Protein AF-A0A3A9AJD6-F1 (afdb_monomer_lite)

Organism: NCBI:txid2320100

Secondary structure (DSSP, 8-state):
-------GGGS-HHHHHHHHHHHHHHHHSS---SSS--SHHHHHHHHHHH---HHHHHHH-HHHHHHHHHHHHHTT-S---

pLDDT: mean 72.99, std 15.15, range [37.78, 89.75]

Structure (mmCIF, N/CA/C/O backbone):
data_AF-A0A3A9AJD6-F1
#
_entry.id   AF-A0A3A9AJD6-F1
#
loop_
_atom_site.group_PDB
_atom_site.id
_atom_site.type_symbol
_atom_site.label_atom_id
_atom_site.label_alt_id
_atom_site.label_comp_id
_atom_site.label_asym_id
_atom_site.label_entity_id
_atom_site.label_seq_id
_atom_site.pdbx_PDB_ins_code
_atom_site.Cartn_x
_atom_site.Cartn_y
_atom_site.Cartn_z
_atom_site.occupancy
_atom_site.B_iso_or_equiv
_atom_site.auth_seq_id
_atom_site.auth_comp_id
_atom_site.auth_asym_id
_atom_site.auth_atom_id
_atom_site.pdbx_PDB_model_num
ATOM 1 N N . MET A 1 1 ? -0.582 21.432 -13.338 1.00 37.81 1 MET A N 1
ATOM 2 C CA . MET A 1 1 ? -1.390 20.237 -13.666 1.00 37.81 1 MET A CA 1
ATOM 3 C C . MET A 1 1 ? -2.008 19.707 -12.389 1.00 37.81 1 MET A C 1
ATOM 5 O O . MET A 1 1 ? -1.387 18.929 -11.675 1.00 37.81 1 MET A O 1
ATOM 9 N N . SER A 1 2 ? -3.206 20.187 -12.080 1.00 40.16 2 SER A N 1
ATOM 10 C CA . SER A 1 2 ? -4.092 19.667 -11.042 1.00 40.16 2 SER A CA 1
ATOM 11 C C . SER A 1 2 ? -4.495 18.247 -11.434 1.00 40.16 2 SER A C 1
ATOM 13 O O . SER A 1 2 ? -5.534 18.005 -12.039 1.00 40.16 2 SER A O 1
ATOM 15 N N . ARG A 1 3 ? -3.604 17.291 -11.158 1.00 48.12 3 ARG A N 1
ATOM 16 C CA . ARG A 1 3 ? -3.924 15.874 -11.219 1.00 48.12 3 ARG A CA 1
ATOM 17 C C . ARG A 1 3 ? -4.861 15.652 -10.045 1.00 48.12 3 ARG A C 1
ATOM 19 O O . ARG A 1 3 ? -4.400 15.467 -8.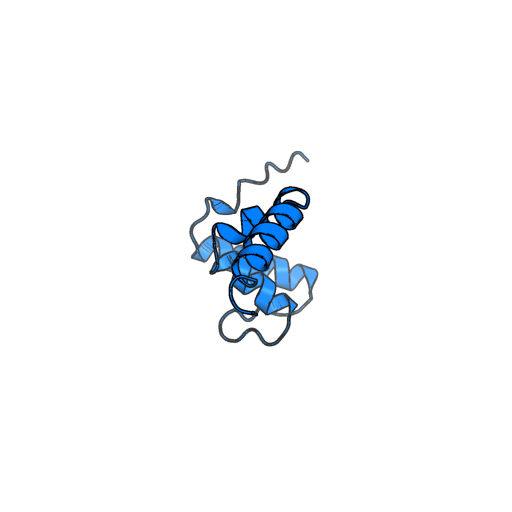924 1.00 48.12 3 ARG A O 1
ATOM 26 N N . ILE A 1 4 ? -6.164 15.755 -10.299 1.00 51.72 4 ILE A N 1
ATOM 27 C CA . ILE A 1 4 ? -7.155 15.095 -9.461 1.00 51.72 4 ILE A CA 1
ATOM 28 C C . ILE A 1 4 ? -6.653 13.653 -9.406 1.00 51.72 4 ILE A C 1
ATOM 30 O O . ILE A 1 4 ? -6.705 12.929 -10.399 1.00 51.72 4 ILE A O 1
ATOM 34 N N . MET A 1 5 ? -5.993 13.288 -8.305 1.00 54.25 5 MET A N 1
ATOM 35 C CA . MET A 1 5 ? -5.777 11.896 -7.969 1.00 54.25 5 MET A CA 1
ATOM 36 C C . MET A 1 5 ? -7.188 11.397 -7.720 1.00 54.25 5 MET A C 1
ATOM 38 O O . MET A 1 5 ? -7.714 11.548 -6.621 1.00 54.25 5 MET A O 1
ATOM 42 N N . GLU A 1 6 ? -7.845 10.922 -8.779 1.00 61.56 6 GLU A N 1
ATOM 43 C CA . GLU A 1 6 ? -8.995 10.052 -8.616 1.00 61.56 6 GLU A CA 1
ATOM 44 C C . GLU A 1 6 ? -8.605 9.049 -7.538 1.00 61.56 6 GLU A C 1
ATOM 46 O O . GLU A 1 6 ? -7.521 8.460 -7.604 1.00 61.56 6 GLU A O 1
ATOM 51 N N . ASP A 1 7 ? -9.423 8.963 -6.495 1.00 70.38 7 ASP A N 1
ATOM 52 C CA . ASP A 1 7 ? -9.133 8.128 -5.344 1.00 70.38 7 ASP A CA 1
ATOM 53 C C . ASP A 1 7 ? -8.988 6.683 -5.826 1.00 70.38 7 ASP A C 1
ATOM 55 O O . ASP A 1 7 ? -9.973 6.000 -6.113 1.00 70.38 7 ASP A O 1
ATOM 59 N N . VAL A 1 8 ? -7.738 6.233 -5.971 1.00 70.31 8 VAL A N 1
ATOM 60 C CA . VAL A 1 8 ? -7.391 4.927 -6.551 1.00 70.31 8 VAL A CA 1
ATOM 61 C C . VAL A 1 8 ? -8.030 3.802 -5.733 1.00 70.31 8 VAL A C 1
ATOM 63 O O . VAL A 1 8 ? -8.263 2.718 -6.258 1.00 70.31 8 VAL A O 1
ATOM 66 N N . SER A 1 9 ? -8.388 4.072 -4.471 1.00 72.31 9 SER A N 1
ATOM 67 C CA . SER A 1 9 ? -9.128 3.157 -3.602 1.00 72.31 9 SER A CA 1
ATOM 68 C C . SER A 1 9 ? -10.505 2.768 -4.155 1.00 72.31 9 SER A C 1
ATOM 70 O O . SER A 1 9 ? -10.933 1.633 -3.961 1.00 72.31 9 SER A O 1
ATOM 72 N N . ARG A 1 10 ? -11.175 3.653 -4.907 1.00 79.94 10 ARG A N 1
ATOM 73 C CA . ARG A 1 10 ? -12.505 3.399 -5.500 1.00 79.94 10 ARG A CA 1
ATOM 74 C C . ARG A 1 10 ? -12.474 2.515 -6.742 1.00 79.94 10 ARG A C 1
ATOM 76 O O . ARG A 1 10 ? -13.528 2.126 -7.241 1.00 79.94 10 ARG A O 1
ATOM 83 N N . TRP A 1 11 ? -11.299 2.232 -7.297 1.00 83.50 11 TRP A N 1
ATOM 84 C CA . TRP A 1 11 ? -11.195 1.422 -8.504 1.00 83.50 11 TRP A CA 1
ATOM 85 C C . TRP A 1 11 ? -11.397 -0.071 -8.208 1.00 83.50 11 TRP A C 1
ATOM 87 O O . TRP A 1 11 ? -11.017 -0.552 -7.137 1.00 83.50 11 TRP A O 1
ATOM 97 N N . PRO A 1 12 ? -11.935 -0.843 -9.171 1.00 87.19 12 PRO A N 1
ATOM 98 C CA . PRO A 1 12 ? -12.022 -2.292 -9.036 1.00 87.19 12 PRO A CA 1
ATOM 99 C C . PRO A 1 12 ? -10.626 -2.905 -8.864 1.00 87.19 12 PRO A C 1
ATOM 101 O O . PRO A 1 12 ? -9.644 -2.397 -9.411 1.00 87.19 12 PRO A O 1
ATOM 104 N N . LEU A 1 13 ? -10.541 -4.011 -8.114 1.00 84.56 13 LEU A N 1
ATOM 105 C CA . LEU A 1 13 ? -9.274 -4.639 -7.717 1.00 84.56 13 LEU A CA 1
ATOM 106 C C . LEU A 1 13 ? -8.342 -4.889 -8.915 1.00 84.56 13 LEU A C 1
ATOM 108 O O . LEU A 1 13 ? -7.230 -4.374 -8.901 1.00 84.56 13 LEU A O 1
ATOM 112 N N . LYS A 1 14 ? -8.843 -5.491 -10.005 1.00 86.81 14 LYS A N 1
ATOM 113 C CA . LYS A 1 14 ? -8.073 -5.693 -11.249 1.00 86.81 14 LYS A CA 1
ATOM 114 C C . LYS A 1 14 ? -7.429 -4.412 -11.794 1.00 86.81 14 LYS A C 1
ATOM 116 O O . LYS A 1 14 ? -6.244 -4.398 -12.107 1.00 86.81 14 LYS A O 1
ATOM 121 N N . LYS A 1 15 ? -8.182 -3.306 -11.851 1.00 88.00 15 LYS A N 1
ATOM 122 C CA . LYS A 1 15 ? -7.671 -2.021 -12.361 1.00 88.00 15 LYS A CA 1
ATOM 123 C C . LYS A 1 15 ? -6.583 -1.451 -11.448 1.00 88.00 15 LYS A C 1
ATOM 125 O O . LYS A 1 15 ? -5.615 -0.868 -11.934 1.00 88.00 15 LYS A O 1
ATOM 130 N N . ARG A 1 16 ? -6.724 -1.626 -10.129 1.00 88.06 16 ARG A N 1
ATOM 131 C CA . ARG A 1 16 ? -5.698 -1.230 -9.151 1.00 88.06 16 ARG A CA 1
ATOM 132 C C . ARG A 1 16 ? -4.434 -2.064 -9.320 1.00 88.06 16 ARG A C 1
ATOM 134 O O . ARG A 1 16 ? -3.354 -1.487 -9.343 1.00 88.06 16 ARG A O 1
ATOM 141 N N . GLU A 1 17 ? -4.563 -3.376 -9.499 1.00 88.88 17 GLU A N 1
ATOM 142 C CA . GLU A 1 17 ? -3.427 -4.270 -9.744 1.00 88.88 17 GLU A CA 1
ATOM 143 C C . GLU A 1 17 ? -2.651 -3.887 -11.006 1.00 88.88 17 GLU A C 1
ATOM 145 O O . GLU A 1 17 ? -1.431 -3.744 -10.954 1.00 88.88 17 GLU A O 1
ATOM 150 N N . GLU A 1 18 ? -3.339 -3.671 -12.129 1.00 89.31 18 GLU A N 1
ATOM 151 C CA . GLU A 1 18 ? -2.702 -3.275 -13.391 1.00 89.31 18 GLU A CA 1
ATOM 152 C C . GLU A 1 18 ? -1.988 -1.926 -13.272 1.00 89.31 18 GLU A C 1
ATOM 154 O O . GLU A 1 18 ? -0.827 -1.788 -13.667 1.00 89.31 18 GLU A O 1
ATOM 159 N N . PHE A 1 19 ? -2.651 -0.934 -12.672 1.00 89.75 19 PHE A N 1
ATOM 160 C CA . PHE A 1 19 ? -2.056 0.377 -12.430 1.00 89.75 19 PHE A CA 1
ATOM 161 C C . PHE A 1 19 ? -0.811 0.286 -11.540 1.00 89.75 19 PHE A C 1
ATOM 163 O O . PHE A 1 19 ? 0.198 0.959 -11.787 1.00 89.75 19 PHE A O 1
ATOM 170 N N . LEU A 1 20 ? -0.872 -0.555 -10.508 1.00 88.44 20 LEU A N 1
ATOM 171 C CA . LEU A 1 20 ? 0.220 -0.751 -9.571 1.00 88.44 20 LEU A CA 1
ATOM 172 C C . LEU A 1 20 ? 1.409 -1.452 -10.236 1.00 88.44 20 LEU A C 1
ATOM 174 O O . LEU A 1 20 ? 2.535 -0.992 -10.063 1.00 88.44 20 LEU A O 1
ATOM 178 N N . LYS A 1 21 ? 1.167 -2.490 -11.050 1.00 88.56 21 LYS A N 1
ATOM 179 C CA . LYS A 1 21 ? 2.200 -3.176 -11.846 1.00 88.56 21 LYS A CA 1
ATOM 180 C C . LYS A 1 21 ? 2.927 -2.197 -12.769 1.00 88.56 21 LYS A C 1
ATOM 182 O O . LYS A 1 21 ? 4.149 -2.095 -12.699 1.00 88.56 21 LYS A O 1
ATOM 187 N N . GLN A 1 22 ? 2.186 -1.397 -13.539 1.00 89.38 22 GLN A N 1
ATOM 188 C CA . GLN A 1 22 ? 2.769 -0.396 -14.443 1.00 89.38 22 GLN A CA 1
ATOM 189 C C . GLN A 1 22 ? 3.565 0.681 -13.696 1.00 89.38 22 GLN A C 1
ATOM 191 O O . GLN A 1 22 ? 4.640 1.097 -14.128 1.00 89.38 22 GLN A O 1
ATOM 196 N N . THR A 1 23 ? 3.038 1.169 -12.571 1.00 88.69 23 THR A N 1
ATOM 197 C CA . THR A 1 23 ? 3.705 2.213 -11.784 1.00 88.69 23 THR A CA 1
ATOM 198 C C . THR A 1 23 ? 4.957 1.680 -11.095 1.00 88.69 23 THR A C 1
ATOM 200 O O . THR A 1 23 ? 5.961 2.388 -11.015 1.00 88.69 23 THR A O 1
ATOM 203 N N . PHE A 1 24 ? 4.907 0.447 -10.592 1.00 89.06 24 PHE A N 1
ATOM 204 C CA . PHE A 1 24 ? 6.042 -0.210 -9.960 1.00 89.06 24 PHE A CA 1
ATOM 205 C C . PHE A 1 24 ? 7.152 -0.471 -10.973 1.00 89.06 24 PHE A C 1
ATOM 207 O O . PHE A 1 24 ? 8.287 -0.088 -10.712 1.00 89.06 24 PHE A O 1
ATOM 214 N N . GLU A 1 25 ? 6.825 -1.007 -12.149 1.00 89.12 25 GLU A N 1
ATOM 215 C CA . GLU A 1 25 ? 7.795 -1.252 -13.218 1.00 89.12 25 GLU A CA 1
ATOM 216 C C . GLU A 1 25 ? 8.495 0.039 -13.658 1.00 89.12 25 GLU A C 1
ATOM 218 O O . GLU A 1 25 ? 9.721 0.097 -13.679 1.00 89.12 25 GLU A O 1
ATOM 223 N N . LYS A 1 26 ? 7.743 1.125 -13.878 1.00 89.50 26 LYS A N 1
ATOM 224 C CA . LYS A 1 26 ? 8.318 2.431 -14.245 1.00 89.50 26 LYS A CA 1
ATOM 225 C C . LYS A 1 26 ? 9.251 3.023 -13.185 1.00 89.50 26 LYS A C 1
ATOM 227 O O . LYS A 1 26 ? 10.111 3.828 -13.525 1.00 89.50 26 LYS A O 1
ATOM 232 N N . ARG A 1 27 ? 9.054 2.694 -11.903 1.00 87.12 27 ARG A N 1
ATOM 233 C CA . ARG A 1 27 ? 9.836 3.256 -10.784 1.00 87.12 27 ARG A CA 1
ATOM 234 C C . ARG A 1 27 ? 11.004 2.374 -10.356 1.00 87.12 27 ARG A C 1
ATOM 236 O O . ARG A 1 27 ? 12.043 2.900 -9.985 1.00 87.12 27 ARG A O 1
ATOM 243 N N . MET A 1 28 ? 10.806 1.060 -10.341 1.00 86.19 28 MET A N 1
ATOM 244 C CA . MET A 1 28 ? 11.783 0.070 -9.878 1.00 86.19 28 MET A CA 1
ATOM 245 C C . MET A 1 28 ? 12.553 -0.591 -11.026 1.00 86.19 28 MET A C 1
ATOM 247 O O . MET A 1 28 ? 13.555 -1.246 -10.762 1.00 86.19 28 MET A O 1
ATOM 251 N N . GLY A 1 29 ? 12.090 -0.467 -12.275 1.00 86.38 29 GLY A N 1
ATOM 252 C CA . GLY A 1 29 ? 12.711 -1.099 -13.444 1.00 86.38 29 GLY A CA 1
ATOM 253 C C . GLY A 1 29 ? 12.561 -2.623 -13.492 1.00 86.38 29 GLY A C 1
ATOM 254 O O . GLY A 1 29 ? 13.293 -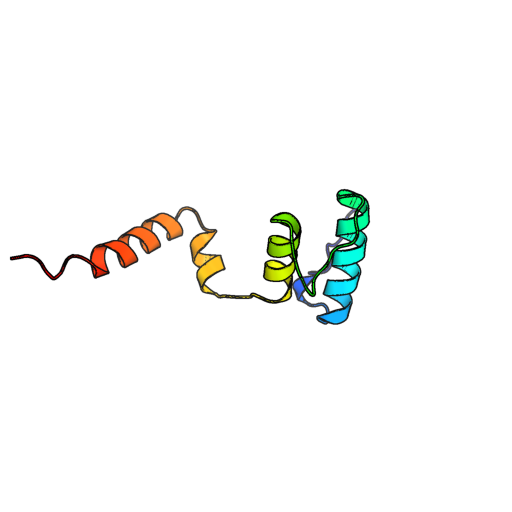3.284 -14.220 1.00 86.38 29 GLY A O 1
ATOM 255 N N . ARG A 1 30 ? 11.646 -3.197 -12.702 1.00 84.88 30 ARG A N 1
ATOM 256 C CA . ARG A 1 30 ? 11.384 -4.642 -12.639 1.00 84.88 30 ARG A CA 1
ATOM 257 C C . ARG A 1 30 ? 9.893 -4.931 -12.524 1.00 84.88 30 ARG A C 1
ATOM 259 O O . ARG A 1 30 ? 9.144 -4.123 -11.971 1.00 84.88 30 ARG A O 1
ATOM 266 N N . LEU A 1 31 ? 9.492 -6.104 -13.005 1.00 85.62 31 LEU A N 1
ATOM 267 C CA . LEU A 1 31 ? 8.116 -6.587 -12.921 1.00 85.62 31 LEU A CA 1
ATOM 268 C C . LEU A 1 31 ? 7.708 -6.790 -11.458 1.00 85.62 31 LEU A C 1
ATOM 270 O O . LEU A 1 31 ? 8.473 -7.317 -10.651 1.00 85.62 31 LEU A O 1
ATOM 274 N N . LEU A 1 32 ? 6.495 -6.354 -11.123 1.00 85.69 32 LEU A N 1
ATOM 275 C CA . LEU A 1 32 ? 5.901 -6.577 -9.811 1.00 85.69 32 LEU A CA 1
ATOM 276 C C . LEU A 1 32 ? 5.295 -7.984 -9.760 1.00 85.69 32 LEU A C 1
ATOM 278 O O . LEU A 1 32 ? 4.253 -8.218 -10.380 1.00 85.69 32 LEU A O 1
ATOM 282 N N . ASN A 1 33 ? 5.907 -8.893 -8.998 1.00 84.44 33 ASN A N 1
ATOM 283 C CA . ASN A 1 33 ? 5.318 -10.200 -8.729 1.00 84.44 33 ASN A CA 1
ATOM 284 C C . ASN A 1 33 ? 4.386 -10.124 -7.506 1.00 84.44 33 ASN A C 1
ATOM 286 O O . ASN A 1 33 ? 4.836 -9.911 -6.381 1.00 84.44 33 ASN A O 1
ATOM 290 N N . LEU A 1 34 ? 3.078 -10.266 -7.745 1.00 82.94 34 LEU A N 1
ATOM 291 C CA . LEU A 1 34 ? 2.047 -10.316 -6.699 1.00 82.94 34 LEU A CA 1
ATOM 292 C C . LEU A 1 34 ? 1.656 -11.751 -6.312 1.00 82.94 34 LEU A C 1
ATOM 294 O O . LEU A 1 34 ? 0.977 -11.918 -5.304 1.00 82.94 34 LEU A O 1
ATOM 298 N N . GLU A 1 35 ? 2.057 -12.763 -7.087 1.00 83.44 35 GLU A N 1
ATOM 299 C CA . GLU A 1 35 ? 1.763 -14.172 -6.784 1.00 83.44 35 GLU A CA 1
ATOM 300 C C . GLU A 1 35 ? 2.753 -14.724 -5.755 1.00 83.44 35 GLU A C 1
ATOM 302 O O . GLU A 1 35 ? 2.355 -15.372 -4.792 1.00 83.44 35 GLU A O 1
ATOM 307 N N . GLU A 1 36 ? 4.038 -14.397 -5.913 1.00 84.94 36 GLU A N 1
ATOM 308 C CA . GLU A 1 36 ? 5.098 -14.785 -4.981 1.00 84.94 36 GLU A CA 1
ATOM 309 C C . GLU A 1 36 ? 6.043 -13.593 -4.723 1.00 84.94 36 GLU A C 1
ATOM 311 O O . GLU A 1 36 ? 7.097 -13.473 -5.359 1.00 84.94 36 GLU A O 1
ATOM 316 N N . PRO A 1 37 ? 5.670 -12.654 -3.829 1.00 84.31 37 PRO A N 1
ATOM 317 C CA . PRO A 1 37 ? 6.479 -11.471 -3.554 1.00 84.31 37 PRO A CA 1
ATOM 318 C C . PRO A 1 37 ? 7.777 -11.858 -2.829 1.00 84.31 37 PRO A C 1
ATOM 320 O O . PRO A 1 37 ? 7.762 -12.220 -1.654 1.00 84.31 37 PRO A O 1
ATOM 323 N N . ARG A 1 38 ? 8.924 -11.750 -3.513 1.00 82.38 38 ARG A N 1
ATOM 324 C CA . ARG A 1 38 ? 10.237 -12.134 -2.954 1.00 82.38 38 ARG A CA 1
ATOM 325 C C . ARG A 1 38 ? 10.959 -10.995 -2.249 1.00 82.38 38 ARG A C 1
ATOM 327 O O . ARG A 1 38 ? 11.711 -11.226 -1.307 1.00 82.38 38 ARG A O 1
ATOM 334 N N . SER A 1 39 ? 10.749 -9.758 -2.689 1.00 84.25 39 SER A N 1
ATOM 335 C CA . SER A 1 39 ? 11.359 -8.584 -2.064 1.00 84.25 39 SER A CA 1
ATOM 336 C C . SER A 1 39 ? 10.401 -7.869 -1.115 1.00 84.25 39 SER A C 1
ATOM 338 O O . SER A 1 39 ? 9.185 -7.846 -1.311 1.00 84.25 39 SER A O 1
ATOM 340 N N . PHE A 1 40 ? 10.970 -7.169 -0.136 1.00 84.56 40 PHE A N 1
ATOM 341 C CA . PHE A 1 40 ? 10.215 -6.328 0.793 1.00 84.56 40 PHE A CA 1
ATOM 342 C C . PHE A 1 40 ? 9.307 -5.314 0.076 1.00 84.56 40 PHE A C 1
ATOM 344 O O . PHE A 1 40 ? 8.171 -5.074 0.481 1.00 84.56 40 PHE A O 1
ATOM 351 N N . SER A 1 41 ? 9.774 -4.741 -1.036 1.00 85.31 41 SER A N 1
ATOM 352 C CA . SER A 1 41 ? 8.982 -3.790 -1.818 1.00 85.31 41 SER A CA 1
ATOM 353 C C . SER A 1 41 ? 7.756 -4.430 -2.471 1.00 85.31 41 SER A C 1
ATOM 355 O O . SER A 1 41 ? 6.711 -3.786 -2.521 1.00 85.31 41 SER A O 1
ATOM 357 N N . GLU A 1 42 ? 7.873 -5.670 -2.954 1.00 87.69 42 GLU A N 1
ATOM 358 C CA . GLU A 1 42 ? 6.754 -6.435 -3.525 1.00 87.69 42 GLU A CA 1
ATOM 359 C C . GLU A 1 42 ? 5.742 -6.808 -2.442 1.00 87.69 42 GLU A C 1
ATOM 361 O O . GLU A 1 42 ? 4.544 -6.627 -2.646 1.00 87.69 42 GLU A O 1
ATOM 366 N N . MET A 1 43 ? 6.211 -7.208 -1.255 1.00 87.75 43 MET A N 1
ATOM 367 C CA . MET A 1 43 ? 5.330 -7.480 -0.113 1.00 87.75 43 MET A CA 1
ATOM 368 C C . MET A 1 43 ? 4.529 -6.239 0.291 1.00 87.75 43 MET A C 1
ATOM 370 O O . MET A 1 43 ? 3.320 -6.324 0.482 1.00 87.75 43 MET A O 1
ATOM 374 N N . ILE A 1 44 ? 5.162 -5.061 0.362 1.00 87.25 44 ILE A N 1
ATOM 375 C CA . ILE A 1 44 ? 4.449 -3.806 0.661 1.00 87.25 44 ILE A CA 1
ATOM 376 C C . ILE A 1 44 ? 3.352 -3.537 -0.372 1.00 87.25 44 ILE A C 1
ATOM 378 O O . ILE A 1 44 ? 2.255 -3.109 -0.017 1.00 87.25 44 ILE A O 1
ATOM 382 N N . GLN A 1 45 ? 3.651 -3.738 -1.654 1.00 87.94 45 GLN A N 1
ATOM 383 C CA . GLN A 1 45 ? 2.670 -3.548 -2.717 1.00 87.94 45 GLN A CA 1
ATOM 384 C C . GLN A 1 45 ? 1.512 -4.548 -2.626 1.00 87.94 45 GLN A C 1
ATOM 386 O O . GLN A 1 45 ? 0.362 -4.161 -2.819 1.00 87.94 45 GLN A O 1
ATOM 391 N N . TRP A 1 46 ? 1.804 -5.800 -2.277 1.00 88.88 46 TRP A N 1
ATOM 392 C CA . TRP A 1 46 ? 0.796 -6.828 -2.048 1.00 88.88 46 TRP A CA 1
ATOM 393 C C . TRP A 1 46 ? -0.129 -6.461 -0.882 1.00 88.88 46 TRP A C 1
ATOM 395 O O . TRP A 1 46 ? -1.348 -6.456 -1.038 1.00 88.88 46 TRP A O 1
ATOM 405 N N . ILE A 1 47 ? 0.444 -6.036 0.250 1.00 86.00 47 ILE A N 1
ATOM 406 C CA . ILE A 1 47 ? -0.309 -5.589 1.431 1.00 86.00 47 ILE A CA 1
ATOM 407 C C . ILE A 1 47 ? -1.249 -4.434 1.062 1.00 86.00 47 ILE A C 1
ATOM 409 O O . ILE A 1 47 ? -2.417 -4.459 1.426 1.00 86.00 47 ILE A O 1
ATOM 413 N N . LYS A 1 48 ? -0.790 -3.457 0.271 1.00 82.25 48 LYS A N 1
ATOM 414 C CA . LYS A 1 48 ? -1.633 -2.332 -0.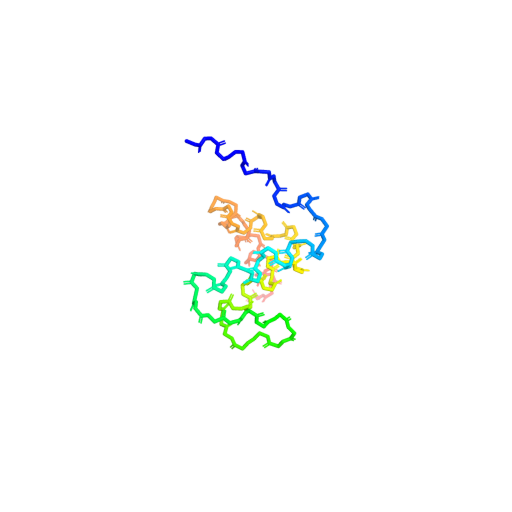179 1.00 82.25 48 LYS A CA 1
ATOM 415 C C . LYS A 1 48 ? -2.848 -2.751 -1.011 1.00 82.25 48 LYS A C 1
ATOM 417 O O . LYS A 1 48 ? -3.836 -2.022 -1.023 1.00 82.25 48 LYS A O 1
ATOM 422 N N . LEU A 1 49 ? -2.757 -3.856 -1.750 1.00 83.44 49 LEU A N 1
ATOM 423 C CA . LEU A 1 49 ? -3.824 -4.328 -2.636 1.00 83.44 49 LEU A CA 1
ATOM 424 C C . LEU A 1 49 ? -4.793 -5.281 -1.936 1.00 83.44 49 LEU A C 1
ATOM 426 O O . LEU A 1 49 ? -6.000 -5.188 -2.156 1.00 83.44 49 LEU A O 1
ATOM 430 N N . TYR A 1 50 ? -4.260 -6.185 -1.115 1.00 83.81 50 TYR A N 1
ATOM 431 C CA . TYR A 1 50 ? -4.997 -7.328 -0.578 1.00 83.81 50 TYR A CA 1
ATOM 432 C C . TYR A 1 50 ? -5.285 -7.238 0.917 1.00 83.81 50 TYR A C 1
ATOM 434 O O . TYR A 1 50 ? -6.177 -7.925 1.408 1.00 83.81 50 TYR A O 1
ATOM 442 N N . TYR A 1 51 ? -4.561 -6.395 1.648 1.00 76.50 51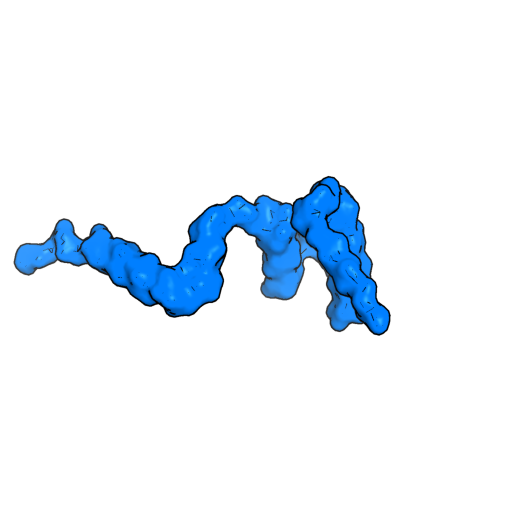 TYR A N 1
ATOM 443 C CA . TYR A 1 51 ? -4.623 -6.361 3.099 1.00 76.50 51 TYR A CA 1
ATOM 444 C C . TYR A 1 51 ? -5.097 -4.986 3.592 1.00 76.50 51 TYR A C 1
ATOM 446 O O . TYR A 1 51 ? -4.327 -4.037 3.737 1.00 76.50 51 TYR A O 1
ATOM 454 N N . CYS A 1 52 ? -6.397 -4.892 3.876 1.00 68.12 52 CYS A N 1
ATOM 455 C CA . CYS A 1 52 ? -7.028 -3.735 4.512 1.00 68.12 52 CYS A CA 1
ATOM 456 C C . CYS A 1 52 ? -7.482 -4.112 5.923 1.00 68.12 52 CYS A C 1
ATOM 458 O O . CYS A 1 52 ? -8.638 -4.468 6.134 1.00 68.12 52 CYS A O 1
ATOM 460 N N . ASP A 1 53 ? -6.568 -4.027 6.888 1.00 69.12 53 ASP A N 1
ATOM 461 C CA . ASP A 1 53 ? -6.916 -4.191 8.297 1.00 69.12 53 ASP A CA 1
ATOM 462 C C . ASP A 1 53 ? -7.171 -2.817 8.951 1.00 69.12 53 ASP A C 1
ATOM 464 O O . ASP A 1 53 ? -6.319 -1.926 8.845 1.00 69.12 53 ASP A O 1
ATOM 468 N N . PRO A 1 54 ? -8.315 -2.608 9.629 1.00 65.75 54 PRO A N 1
ATOM 469 C CA . PRO A 1 54 ? -8.650 -1.330 10.261 1.00 65.75 54 PRO A CA 1
ATOM 470 C C . PRO A 1 54 ? -7.678 -0.928 11.385 1.00 65.75 54 PRO A C 1
ATOM 472 O O . PRO A 1 54 ? -7.570 0.254 11.716 1.00 65.75 54 PRO A O 1
ATOM 475 N N . ILE A 1 55 ? -6.919 -1.871 11.952 1.00 61.25 55 ILE A N 1
ATOM 476 C CA . ILE A 1 55 ? -5.909 -1.603 12.982 1.00 61.25 55 ILE A CA 1
ATOM 477 C C . ILE A 1 55 ? -4.720 -0.843 12.381 1.00 61.25 55 ILE A C 1
ATOM 479 O O . ILE A 1 55 ? -4.118 -0.018 13.069 1.00 61.25 55 ILE A O 1
ATOM 483 N N . MET A 1 56 ? -4.405 -1.023 11.089 1.00 60.28 56 MET A N 1
ATOM 484 C CA . MET A 1 56 ? -3.313 -0.274 10.455 1.00 60.28 56 MET A CA 1
ATOM 485 C C . MET A 1 56 ? -3.552 1.236 10.464 1.00 60.28 56 MET A C 1
ATOM 487 O O . MET A 1 56 ? -2.605 1.989 10.689 1.00 60.28 56 MET A O 1
ATOM 491 N N . SER A 1 57 ? -4.799 1.688 10.307 1.00 60.75 57 SER A N 1
ATOM 492 C CA . SER A 1 57 ? -5.134 3.111 10.427 1.00 60.75 57 SER A CA 1
ATOM 493 C C . SER A 1 57 ? -4.808 3.660 11.820 1.00 60.75 57 SER A C 1
ATOM 495 O O . SER A 1 57 ? -4.292 4.771 11.926 1.00 60.75 57 SER A O 1
ATOM 497 N N . ARG A 1 58 ? -5.017 2.866 12.881 1.00 57.00 58 ARG A N 1
ATOM 498 C CA . ARG A 1 58 ? -4.663 3.232 14.267 1.00 57.00 58 ARG A CA 1
ATOM 499 C C . ARG A 1 58 ? -3.146 3.221 14.502 1.00 57.00 58 ARG A C 1
ATOM 501 O O . ARG A 1 58 ? -2.656 3.999 15.312 1.00 57.00 58 ARG A O 1
ATOM 508 N N . CYS A 1 59 ? -2.402 2.374 13.787 1.00 57.06 59 CYS A N 1
ATOM 509 C CA . CYS A 1 59 ? -0.943 2.258 13.910 1.00 57.06 59 CYS A CA 1
ATOM 510 C C . CYS A 1 59 ? -0.158 3.354 13.169 1.00 57.06 59 CYS A C 1
ATOM 512 O O . CYS A 1 59 ? 0.954 3.682 13.580 1.00 57.06 59 CYS A O 1
ATOM 514 N N . VAL A 1 60 ? -0.694 3.902 12.072 1.00 56.03 60 VAL A N 1
ATOM 515 C CA . VAL A 1 60 ? -0.034 4.973 11.296 1.00 56.03 60 VAL A CA 1
ATOM 516 C C . VAL A 1 60 ? -0.105 6.319 12.020 1.00 56.03 60 VAL A C 1
ATOM 518 O O . VAL A 1 60 ? 0.797 7.151 11.886 1.00 56.03 60 VAL A O 1
ATOM 521 N N . ASP A 1 61 ? -1.149 6.530 12.818 1.00 60.69 61 ASP A N 1
ATOM 522 C CA . ASP A 1 61 ? -1.284 7.724 13.634 1.00 60.69 61 ASP A CA 1
ATOM 523 C C . ASP A 1 61 ? -0.288 7.679 14.811 1.00 60.69 61 ASP A C 1
ATOM 525 O O . ASP A 1 61 ? -0.436 6.918 15.767 1.00 60.69 61 ASP A O 1
ATOM 529 N N . LYS A 1 62 ? 0.777 8.492 14.733 1.00 59.12 62 LYS A N 1
ATOM 530 C CA . LYS A 1 62 ? 1.848 8.544 15.750 1.00 59.12 62 LYS A CA 1
ATOM 531 C C . LYS A 1 62 ? 1.338 8.924 17.147 1.00 59.12 62 LYS A C 1
ATOM 533 O O . LYS A 1 62 ? 2.039 8.654 18.126 1.00 59.12 62 LYS A O 1
ATOM 538 N N . VAL A 1 63 ? 0.167 9.560 17.247 1.00 58.91 63 VAL A N 1
ATOM 539 C CA . VAL A 1 63 ? -0.464 9.933 18.518 1.00 58.91 63 VAL A CA 1
ATOM 540 C C . VAL A 1 63 ? -1.180 8.714 19.104 1.00 58.91 63 VAL A C 1
ATOM 542 O O . VAL A 1 63 ? -0.921 8.356 20.253 1.00 58.91 63 VAL A O 1
ATOM 545 N N . LEU A 1 64 ? -1.964 7.998 18.293 1.00 58.84 64 LEU A N 1
ATOM 546 C CA . LEU A 1 64 ? -2.672 6.777 18.704 1.00 58.84 64 LEU A CA 1
ATOM 547 C C . LEU A 1 64 ? -1.755 5.560 18.878 1.00 58.84 64 LEU A C 1
ATOM 549 O O . LEU A 1 64 ? -2.085 4.656 19.644 1.00 58.84 64 LEU A O 1
ATOM 553 N N . PHE A 1 65 ? -0.587 5.531 18.233 1.00 63.78 65 PHE A N 1
ATOM 554 C CA . PHE A 1 65 ? 0.367 4.429 18.363 1.00 63.78 65 PHE A CA 1
ATOM 555 C C . PHE A 1 65 ? 0.897 4.282 19.797 1.00 63.78 65 PHE A C 1
ATOM 557 O O . PHE A 1 65 ? 1.020 3.168 20.304 1.00 63.78 65 PHE A O 1
ATOM 564 N N . LYS A 1 66 ? 1.158 5.399 20.493 1.00 66.69 66 LYS A N 1
ATOM 565 C CA . LYS A 1 66 ? 1.588 5.372 21.902 1.00 66.69 66 LYS A CA 1
ATOM 566 C C . LYS A 1 66 ? 0.483 4.851 22.824 1.00 66.69 66 LYS A C 1
ATOM 568 O O . LYS A 1 66 ? 0.781 4.120 23.764 1.00 66.69 66 LYS A O 1
ATOM 573 N N . GLU A 1 67 ? -0.770 5.207 22.551 1.00 67.62 67 GLU A N 1
ATOM 574 C CA . GLU A 1 67 ? -1.936 4.731 23.309 1.00 67.62 67 GLU A CA 1
ATOM 575 C C . GLU A 1 67 ? -2.205 3.244 23.050 1.00 67.62 67 GLU A C 1
ATOM 577 O O . GLU A 1 67 ? -2.419 2.485 23.988 1.00 67.62 67 GLU A O 1
ATOM 582 N N . PHE A 1 68 ? -2.089 2.799 21.796 1.00 67.44 68 PHE A N 1
ATOM 583 C CA . PHE A 1 68 ? -2.201 1.392 21.413 1.00 67.44 68 PHE A CA 1
ATOM 584 C C . PHE A 1 68 ? -1.115 0.520 22.062 1.00 67.44 68 PHE A C 1
ATOM 586 O O . PHE A 1 68 ? -1.405 -0.562 22.570 1.00 67.44 68 PHE A O 1
ATOM 593 N N . ILE A 1 69 ? 0.133 1.004 22.096 1.00 68.31 69 ILE A N 1
ATOM 594 C CA . ILE A 1 69 ? 1.235 0.348 22.809 1.00 68.31 69 ILE A CA 1
ATOM 595 C C . ILE A 1 69 ? 0.913 0.2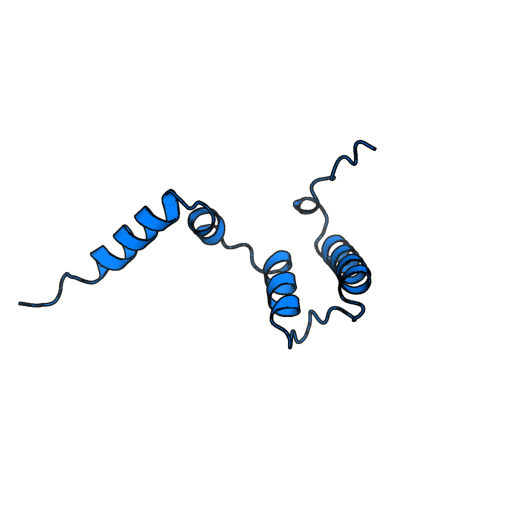45 24.303 1.00 68.31 69 ILE A C 1
ATOM 597 O O . ILE A 1 69 ? 1.034 -0.843 24.863 1.00 68.31 69 ILE A O 1
ATOM 601 N N . LYS A 1 70 ? 0.461 1.335 24.941 1.00 70.12 70 LYS A N 1
ATOM 602 C CA . LYS A 1 70 ? 0.061 1.320 26.358 1.00 70.12 70 LYS A CA 1
ATOM 603 C C . LYS A 1 70 ? -1.053 0.302 26.624 1.00 70.12 70 LYS A C 1
ATOM 605 O O . LYS A 1 70 ? -0.901 -0.518 27.518 1.00 70.12 70 LYS A O 1
ATOM 610 N N . GLU A 1 71 ? -2.112 0.287 25.818 1.00 69.38 71 GLU A N 1
ATOM 611 C CA . GLU A 1 71 ? -3.231 -0.664 25.925 1.00 69.38 71 GLU A CA 1
ATOM 612 C C . GLU A 1 71 ? -2.757 -2.127 25.805 1.00 69.38 71 GLU A C 1
ATOM 614 O O . GLU A 1 71 ? -3.105 -2.975 26.630 1.00 69.38 71 GLU A O 1
ATOM 619 N N . LYS A 1 72 ? -1.894 -2.431 24.825 1.00 67.69 72 LYS A N 1
ATOM 620 C CA . LYS A 1 72 ? -1.358 -3.786 24.606 1.00 67.69 72 LYS A CA 1
ATOM 621 C C . LYS A 1 72 ? -0.365 -4.242 25.677 1.00 67.69 72 LYS A C 1
ATOM 623 O O . LYS A 1 72 ? -0.342 -5.430 25.996 1.00 67.69 72 LYS A O 1
ATOM 628 N N . LEU A 1 73 ? 0.450 -3.340 26.224 1.00 65.88 73 LEU A N 1
ATOM 629 C CA . LEU A 1 73 ? 1.409 -3.655 27.291 1.00 65.88 73 LEU A CA 1
ATOM 630 C C . LEU A 1 73 ? 0.733 -3.774 28.661 1.00 65.88 73 LEU A C 1
ATOM 632 O O . LEU A 1 73 ? 1.067 -4.684 29.419 1.00 65.88 73 LEU A O 1
ATOM 636 N N . SER A 1 74 ? -0.256 -2.928 28.959 1.00 56.22 74 SER A N 1
ATOM 637 C CA . SER A 1 74 ? -1.025 -3.000 30.209 1.00 56.22 74 SER A CA 1
ATOM 638 C C . SER A 1 74 ? -1.909 -4.248 30.296 1.00 56.22 74 SER A C 1
ATOM 640 O O . SER A 1 74 ? -2.164 -4.730 31.395 1.00 56.22 74 SER A O 1
ATOM 642 N N . GLY A 1 75 ? -2.297 -4.844 29.163 1.00 55.44 75 GLY A N 1
ATOM 643 C CA . GLY A 1 75 ? -2.991 -6.136 29.132 1.00 55.44 75 GLY A CA 1
ATOM 644 C C . GLY A 1 75 ? -2.129 -7.354 29.504 1.00 55.44 75 GLY A C 1
ATOM 645 O O . GLY A 1 75 ? -2.661 -8.458 29.582 1.00 55.44 75 GLY A O 1
ATOM 646 N N . LYS A 1 76 ? -0.813 -7.192 29.726 1.00 52.03 76 LYS A N 1
ATOM 647 C CA . LYS A 1 76 ? 0.124 -8.307 29.968 1.00 52.03 76 LYS A CA 1
ATOM 648 C C . LYS A 1 76 ? 0.865 -8.247 31.315 1.00 52.03 76 LYS A C 1
ATOM 650 O O . LYS A 1 76 ? 1.870 -8.933 31.469 1.00 52.03 76 LYS A O 1
ATOM 655 N N . HIS A 1 77 ? 0.385 -7.454 32.277 1.00 50.50 77 HIS A N 1
ATOM 656 C CA . HIS A 1 77 ? 0.967 -7.333 33.630 1.00 50.50 77 HIS A CA 1
ATOM 657 C C . HIS A 1 77 ? -0.033 -7.639 34.768 1.00 50.50 77 HIS A C 1
ATOM 659 O O . HIS A 1 77 ? 0.037 -7.050 35.840 1.00 50.50 77 HIS A O 1
ATOM 665 N N . LEU A 1 78 ? -0.955 -8.587 34.565 1.00 48.53 78 LEU A N 1
ATOM 666 C CA . LEU A 1 78 ? -1.776 -9.164 35.645 1.00 48.53 78 LEU 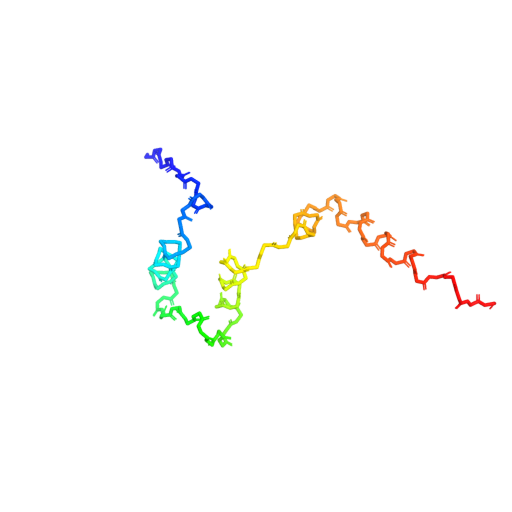A CA 1
ATOM 667 C C . LEU A 1 78 ? -1.452 -10.652 35.830 1.00 48.53 78 LEU A C 1
ATOM 669 O O . LEU A 1 78 ? -2.283 -11.525 35.602 1.00 48.53 78 LEU A O 1
ATOM 673 N N . GLY A 1 79 ? -0.207 -10.940 36.203 1.00 51.31 79 GLY A N 1
ATOM 674 C CA . GLY A 1 79 ? 0.248 -12.298 36.486 1.00 51.31 79 GLY A CA 1
ATOM 675 C C . GLY A 1 79 ? 1.680 -12.308 36.997 1.00 51.31 79 GLY A C 1
ATOM 676 O O . GLY A 1 79 ? 2.594 -12.656 36.258 1.00 51.31 79 GLY A O 1
ATOM 677 N N . GLY A 1 80 ? 1.871 -11.886 38.242 1.00 41.06 80 GLY A N 1
ATOM 678 C CA . GLY A 1 80 ? 3.165 -11.901 38.913 1.00 41.06 80 GLY A CA 1
ATOM 679 C C . GLY A 1 80 ? 3.010 -11.369 40.325 1.00 41.06 80 GLY A C 1
ATOM 680 O O . GLY A 1 80 ? 2.934 -10.160 40.509 1.00 41.06 80 GLY A O 1
ATOM 681 N N . VAL A 1 81 ? 2.851 -12.316 41.247 1.00 37.78 81 VAL A N 1
ATOM 682 C CA . VAL A 1 81 ? 2.781 -12.178 42.708 1.00 37.78 81 VAL A CA 1
ATOM 683 C C . VAL A 1 81 ? 3.991 -11.424 43.248 1.00 37.78 81 VAL A C 1
ATOM 685 O O . VAL A 1 81 ? 5.096 -11.663 42.712 1.00 37.78 81 VAL A O 1
#

Foldseek 3Di:
DPPPPPPLVPDDLVVNVVVLQVVCCVVVVDGQDLPDGPDPVSVVSNCVRPPDDPVVVQCVPPVSVVVVVVVVVVVPPPDDD

Radius of gyration: 18.33 Å; chains: 1; bounding box: 25×35×57 Å

Sequence (81 aa):
MSRIMEDVSRWPLKKREEFLKQTFEKRMGRLLNLEEPRSFSEMIQWIKLYYCDPIMSRCVDKVLFKEFIKEKLSGKHLGGV